Protein AF-A0A8T3Z5R5-F1 (afdb_monomer_lite)

pLDDT: mean 89.07, std 8.27, range [53.5, 96.38]

Foldseek 3Di:
DDDPVRVVVVVVVVVVVVVVVVVVVVVVVVVVVCCVVCVVVVVQVVCAVVQLVAFDDKDKAKFAWQDWDFDDDPATWIKTWTFGDDPDDDRPDIDIATAFPPDPCSVVVVVVNVVRNVVRFIKMWIWTFTRHHDRNGDPHRIHTDDIDTDD

Structure (mmCIF, N/CA/C/O backbone):
data_AF-A0A8T3Z5R5-F1
#
_entry.id   AF-A0A8T3Z5R5-F1
#
loop_
_atom_site.group_PDB
_atom_site.id
_atom_site.type_symbol
_atom_site.label_atom_id
_atom_site.label_alt_id
_atom_site.label_comp_id
_atom_site.label_asym_id
_atom_site.label_entity_id
_atom_site.label_seq_id
_atom_site.pdbx_PDB_ins_code
_atom_site.Cartn_x
_atom_site.Cartn_y
_atom_site.Cartn_z
_atom_site.occupancy
_atom_site.B_iso_or_equiv
_atom_site.auth_seq_id
_atom_site.auth_comp_id
_atom_site.auth_asym_id
_atom_site.auth_atom_id
_atom_site.pdbx_PDB_model_num
ATOM 1 N N . MET A 1 1 ? 46.653 -5.738 -60.844 1.00 79.88 1 MET A N 1
ATOM 2 C CA . MET A 1 1 ? 46.596 -4.606 -59.890 1.00 79.88 1 MET A CA 1
ATOM 3 C C . MET A 1 1 ? 45.265 -3.910 -60.090 1.00 79.88 1 MET A C 1
ATOM 5 O O . MET A 1 1 ? 44.809 -3.872 -61.222 1.00 79.88 1 MET A O 1
ATOM 9 N N . LEU A 1 2 ? 44.629 -3.423 -59.027 1.00 75.94 2 LEU A N 1
ATOM 10 C CA . LEU A 1 2 ? 43.357 -2.706 -59.150 1.00 75.94 2 LEU A CA 1
ATOM 11 C C . LEU A 1 2 ? 43.544 -1.390 -59.892 1.00 75.94 2 LEU A C 1
ATOM 13 O O . LEU A 1 2 ? 44.510 -0.677 -59.608 1.00 75.94 2 LEU A O 1
ATOM 17 N N . THR A 1 3 ? 42.614 -1.078 -60.788 1.00 90.06 3 THR A N 1
ATOM 18 C CA . THR A 1 3 ? 42.572 0.224 -61.459 1.00 90.06 3 THR A CA 1
ATOM 19 C C . THR A 1 3 ? 42.259 1.323 -60.438 1.00 90.06 3 THR A C 1
ATOM 21 O O . THR A 1 3 ? 41.619 1.078 -59.409 1.00 90.06 3 THR A O 1
ATOM 24 N N . GLU A 1 4 ? 42.740 2.546 -60.672 1.00 90.81 4 GLU A N 1
ATOM 25 C CA . GLU A 1 4 ? 42.518 3.656 -59.732 1.00 90.81 4 GLU A CA 1
ATOM 26 C C . GLU A 1 4 ? 41.024 3.978 -59.549 1.00 90.81 4 GLU A C 1
ATOM 28 O O . GLU A 1 4 ? 40.596 4.307 -58.439 1.00 90.81 4 GLU A O 1
ATOM 33 N N . GLU A 1 5 ? 40.210 3.750 -60.584 1.00 89.81 5 GLU A N 1
ATOM 34 C CA . GLU A 1 5 ? 38.750 3.881 -60.533 1.00 89.81 5 GLU A CA 1
ATOM 35 C C . GLU A 1 5 ? 38.096 2.851 -59.597 1.00 89.81 5 GLU A C 1
ATOM 37 O O . GLU A 1 5 ? 37.255 3.206 -58.770 1.00 89.81 5 GLU A O 1
ATOM 42 N N . GLU A 1 6 ? 38.509 1.579 -59.652 1.00 89.25 6 GLU A N 1
ATOM 43 C CA . GLU A 1 6 ? 38.002 0.528 -58.756 1.00 89.25 6 GLU A CA 1
ATOM 44 C C . GLU A 1 6 ? 38.395 0.777 -57.296 1.00 89.25 6 GLU A C 1
ATOM 46 O O . GLU A 1 6 ? 37.619 0.489 -56.378 1.00 89.25 6 GLU A O 1
ATOM 51 N N . LYS A 1 7 ? 39.596 1.326 -57.060 1.00 89.50 7 LYS A N 1
ATOM 52 C CA . LYS A 1 7 ? 40.021 1.740 -55.715 1.00 89.50 7 LYS A CA 1
ATOM 53 C C . LYS A 1 7 ? 39.171 2.904 -55.209 1.00 89.50 7 LYS A C 1
ATOM 55 O O . LYS A 1 7 ? 38.844 2.936 -54.024 1.00 89.50 7 LYS A O 1
ATOM 60 N N . GLN A 1 8 ? 38.810 3.853 -56.073 1.00 90.62 8 GLN A N 1
ATOM 61 C CA . GLN A 1 8 ? 37.985 5.001 -55.703 1.00 90.62 8 GLN A CA 1
ATOM 62 C C . GLN A 1 8 ? 36.541 4.598 -55.393 1.00 90.62 8 GLN A C 1
ATOM 64 O O . GLN A 1 8 ? 36.063 4.930 -54.309 1.00 90.62 8 GLN A O 1
ATOM 69 N N . LYS A 1 9 ? 35.915 3.775 -56.244 1.00 90.62 9 LYS A N 1
ATOM 70 C CA . LYS A 1 9 ? 34.571 3.222 -56.002 1.00 90.62 9 LYS A CA 1
ATOM 71 C C . LYS A 1 9 ? 34.493 2.451 -54.690 1.00 90.62 9 LYS A C 1
ATOM 73 O O . LYS A 1 9 ? 33.631 2.731 -53.864 1.00 90.62 9 LYS A O 1
ATOM 78 N N . ARG A 1 10 ? 35.458 1.558 -54.424 1.00 88.25 10 ARG A N 1
ATOM 79 C CA . ARG A 1 10 ? 35.503 0.851 -53.136 1.00 88.25 10 ARG A CA 1
ATOM 80 C C . ARG A 1 10 ? 35.634 1.807 -51.956 1.00 88.25 10 ARG A C 1
ATOM 82 O O . ARG A 1 10 ? 34.938 1.632 -50.964 1.00 88.25 10 ARG A O 1
ATOM 89 N N . ARG A 1 11 ? 36.502 2.823 -52.033 1.00 89.56 11 ARG A N 1
ATOM 90 C CA . ARG A 1 11 ? 36.652 3.821 -50.954 1.00 89.56 11 ARG A CA 1
ATOM 91 C C . ARG A 1 11 ? 35.349 4.580 -50.684 1.00 89.56 11 ARG A C 1
ATOM 93 O O . ARG A 1 11 ? 35.057 4.852 -49.522 1.00 89.56 11 ARG A O 1
ATOM 100 N N . GLU A 1 12 ? 34.585 4.913 -51.719 1.00 91.69 12 GLU A N 1
ATOM 101 C CA . GLU A 1 12 ? 33.282 5.576 -51.594 1.00 91.69 12 GLU A CA 1
ATOM 102 C C . GLU A 1 12 ? 32.233 4.646 -50.970 1.00 91.69 12 GLU A C 1
ATOM 104 O O . GLU A 1 12 ? 31.608 5.024 -49.979 1.00 91.69 12 GLU A O 1
ATOM 109 N N . GLU A 1 13 ? 32.144 3.395 -51.426 1.00 91.00 13 GLU A N 1
ATOM 110 C CA . GLU A 1 13 ? 31.273 2.369 -50.833 1.00 91.00 13 GLU A CA 1
ATOM 111 C C . GLU A 1 13 ? 31.598 2.111 -49.351 1.00 91.00 13 GLU A C 1
ATOM 113 O O . GLU A 1 13 ? 30.695 2.035 -48.513 1.00 91.00 13 GLU A O 1
ATOM 118 N N . TYR A 1 14 ? 32.886 2.020 -48.989 1.00 88.38 14 TYR A N 1
ATOM 119 C CA . TYR A 1 14 ? 33.317 1.875 -47.593 1.00 88.38 14 TYR A CA 1
ATOM 120 C C . TYR A 1 14 ? 32.909 3.085 -46.744 1.00 88.38 14 TYR A C 1
ATOM 122 O O . TYR A 1 14 ? 32.425 2.908 -45.623 1.00 88.38 14 TYR A O 1
ATOM 130 N N . LYS A 1 15 ? 33.060 4.310 -47.266 1.00 90.44 15 LYS A N 1
ATOM 131 C CA . LYS A 1 15 ? 32.649 5.538 -46.568 1.00 90.44 15 LYS A CA 1
ATOM 132 C C . LYS A 1 15 ? 31.135 5.599 -46.373 1.00 90.44 15 LYS A C 1
ATOM 134 O O . LYS A 1 15 ? 30.686 5.918 -45.273 1.00 90.44 15 LYS A O 1
ATOM 139 N N . GLU A 1 16 ? 30.345 5.257 -47.389 1.00 91.69 16 GLU A N 1
ATOM 140 C CA . GLU A 1 16 ? 28.883 5.220 -47.274 1.00 91.69 16 GLU A CA 1
ATOM 141 C C . GLU A 1 16 ? 28.406 4.144 -46.296 1.00 91.69 16 GLU A C 1
ATOM 143 O O . GLU A 1 16 ? 27.550 4.409 -45.445 1.00 91.69 16 GLU A O 1
ATOM 148 N N . LYS A 1 17 ? 28.991 2.941 -46.360 1.00 89.56 17 LYS A N 1
ATOM 149 C CA . LYS A 1 17 ? 28.671 1.836 -45.448 1.00 89.56 17 LYS A CA 1
ATOM 150 C C . LYS A 1 17 ? 29.020 2.177 -43.998 1.00 89.56 17 LYS A C 1
ATOM 152 O O . LYS A 1 17 ? 28.199 1.920 -43.112 1.00 89.56 17 LYS A O 1
ATOM 157 N N . ASN A 1 18 ? 30.175 2.798 -43.748 1.00 90.06 18 ASN A N 1
ATOM 158 C CA . ASN A 1 18 ? 30.563 3.253 -42.409 1.00 90.06 18 ASN A CA 1
ATOM 159 C C . ASN A 1 18 ? 29.652 4.377 -41.913 1.00 90.06 18 ASN A C 1
ATOM 161 O O . ASN A 1 18 ? 29.093 4.248 -40.830 1.00 90.06 18 ASN A O 1
ATOM 165 N N . LYS A 1 19 ? 29.370 5.397 -42.733 1.00 90.81 19 LYS A N 1
ATOM 166 C CA . LYS A 1 19 ? 28.442 6.483 -42.374 1.00 90.81 19 LYS A CA 1
ATOM 167 C C . LYS A 1 19 ? 27.041 5.957 -42.047 1.00 90.81 19 LYS A C 1
ATOM 169 O O . LYS A 1 19 ? 26.390 6.435 -41.120 1.00 90.81 19 LYS A O 1
ATOM 174 N N . LYS A 1 20 ? 26.554 4.948 -42.780 1.00 89.12 20 LYS A N 1
ATOM 175 C CA . LYS A 1 20 ? 25.267 4.289 -42.496 1.00 89.12 20 LYS A CA 1
ATOM 176 C C . LYS A 1 20 ? 25.308 3.498 -41.185 1.00 89.12 20 LYS A C 1
ATOM 178 O O . LYS A 1 20 ? 24.315 3.487 -40.460 1.00 89.12 20 LYS A O 1
ATOM 183 N N . THR A 1 21 ? 26.434 2.857 -40.880 1.00 90.06 21 THR A N 1
ATOM 184 C CA . THR A 1 21 ? 26.640 2.073 -39.651 1.00 90.06 21 THR A CA 1
ATOM 185 C C . THR A 1 21 ? 26.758 2.979 -38.423 1.00 90.06 21 THR A C 1
ATOM 187 O O . THR A 1 21 ? 26.056 2.751 -37.445 1.00 90.06 21 THR A O 1
ATOM 190 N N . GLU A 1 22 ? 27.532 4.063 -38.497 1.00 90.00 22 GLU A N 1
ATOM 191 C CA . GLU A 1 22 ? 27.647 5.076 -37.439 1.00 90.00 22 GLU A CA 1
ATOM 192 C C . GLU A 1 22 ? 26.300 5.726 -37.132 1.00 90.00 22 GLU A C 1
ATOM 194 O O . GLU A 1 22 ? 25.902 5.793 -35.973 1.00 90.00 22 GLU A O 1
ATOM 199 N N . ARG A 1 23 ? 25.534 6.122 -38.161 1.00 90.94 23 ARG A N 1
ATOM 200 C CA . ARG A 1 23 ? 24.182 6.667 -37.957 1.00 90.94 23 ARG A CA 1
ATOM 201 C C . ARG A 1 23 ? 23.286 5.668 -37.228 1.00 90.94 23 ARG A C 1
ATOM 203 O O . ARG A 1 23 ? 22.617 6.056 -36.278 1.00 90.94 23 ARG A O 1
ATOM 210 N N . LYS A 1 24 ? 23.297 4.387 -37.623 1.00 92.56 24 LYS A N 1
ATOM 211 C CA . LYS A 1 24 ? 22.540 3.335 -36.921 1.00 92.56 24 LYS A CA 1
ATOM 212 C C . LYS A 1 24 ? 22.968 3.202 -35.459 1.00 92.56 24 LYS A C 1
ATOM 214 O O . LYS A 1 24 ? 22.098 3.144 -34.600 1.00 92.56 24 LYS A O 1
ATOM 219 N N . LEU A 1 25 ? 24.271 3.189 -35.174 1.00 92.62 25 LEU A N 1
ATOM 220 C CA . LEU A 1 25 ? 24.789 3.100 -33.805 1.00 92.62 25 LEU A CA 1
ATOM 221 C C . LEU A 1 25 ? 24.386 4.311 -32.959 1.00 92.62 25 LEU A C 1
ATOM 223 O O . LEU A 1 25 ? 23.958 4.129 -31.825 1.00 92.62 25 LEU A O 1
ATOM 227 N N . VAL A 1 26 ? 24.438 5.523 -33.517 1.00 92.56 26 VAL A N 1
ATOM 228 C CA . VAL A 1 26 ? 23.991 6.748 -32.835 1.00 92.56 26 VAL A CA 1
ATOM 229 C C . VAL A 1 26 ? 22.492 6.701 -32.533 1.00 92.56 26 VAL A C 1
ATOM 231 O O . VAL A 1 26 ? 22.091 7.055 -31.429 1.00 92.56 26 VAL A O 1
ATOM 234 N N . PHE A 1 27 ? 21.658 6.216 -33.460 1.00 95.38 27 PHE A N 1
ATOM 235 C CA . PHE A 1 27 ? 20.223 6.044 -33.199 1.00 95.38 27 PHE A CA 1
ATOM 236 C C . PHE A 1 27 ? 19.945 4.985 -32.127 1.00 95.38 27 PHE A C 1
ATOM 238 O O . PHE A 1 27 ? 19.109 5.215 -31.256 1.00 95.38 27 PHE A O 1
ATOM 245 N N . ILE A 1 28 ? 20.654 3.852 -32.159 1.00 94.06 28 ILE A N 1
ATOM 246 C CA . ILE A 1 28 ? 20.520 2.790 -31.152 1.00 94.06 28 ILE A CA 1
ATOM 247 C C . ILE A 1 28 ? 20.939 3.316 -29.775 1.00 94.06 28 ILE A C 1
ATOM 249 O O . ILE A 1 28 ? 20.193 3.181 -28.810 1.00 94.06 28 ILE A O 1
ATOM 253 N N . LEU A 1 29 ? 22.098 3.970 -29.683 1.00 94.44 29 LEU A N 1
ATOM 254 C CA . LEU A 1 29 ? 22.599 4.540 -28.435 1.00 94.44 29 LEU A CA 1
ATOM 255 C C . LEU A 1 29 ? 21.672 5.646 -27.911 1.00 94.44 29 LEU A C 1
ATOM 257 O O . LEU A 1 29 ? 21.356 5.668 -26.725 1.00 94.44 29 LEU A O 1
ATOM 261 N N . GLY A 1 30 ? 21.175 6.513 -28.796 1.00 94.06 30 GLY A N 1
ATOM 262 C CA . GLY A 1 30 ? 20.190 7.540 -28.458 1.00 94.06 30 GLY A CA 1
ATOM 263 C C . GLY A 1 30 ? 18.889 6.951 -27.909 1.00 94.06 30 GLY A C 1
ATOM 264 O O . GLY A 1 30 ? 18.386 7.434 -26.899 1.00 94.06 30 GLY A O 1
ATOM 265 N N . PHE A 1 31 ? 18.381 5.869 -28.506 1.00 94.62 31 PHE A N 1
ATOM 266 C CA . PHE A 1 31 ? 17.211 5.152 -27.994 1.00 94.62 31 PHE A CA 1
ATOM 267 C C . PHE A 1 31 ? 17.441 4.624 -26.572 1.00 94.62 31 PHE A C 1
ATOM 269 O O . PHE A 1 31 ? 16.596 4.834 -25.705 1.00 94.62 31 PHE A O 1
ATOM 276 N N . PHE A 1 32 ? 18.595 4.004 -26.302 1.00 94.69 32 PHE A N 1
ATOM 277 C CA . PHE A 1 32 ? 18.918 3.513 -24.960 1.00 94.69 32 PHE A CA 1
ATOM 278 C C . PHE A 1 32 ? 19.076 4.641 -23.936 1.00 94.69 32 PHE A C 1
ATOM 280 O O . PHE A 1 32 ? 18.611 4.497 -22.809 1.00 94.69 32 PHE A O 1
ATOM 287 N N . ILE A 1 33 ? 19.667 5.776 -24.319 1.00 94.19 33 ILE A N 1
ATOM 288 C CA . ILE A 1 33 ? 19.779 6.954 -23.445 1.00 94.19 33 ILE A CA 1
ATOM 289 C C . ILE A 1 33 ? 18.387 7.502 -23.104 1.00 94.19 33 ILE A C 1
ATOM 291 O O . ILE A 1 33 ? 18.094 7.757 -21.937 1.00 94.19 33 ILE A O 1
ATOM 295 N N . VAL A 1 34 ? 17.502 7.631 -24.096 1.00 92.62 34 VAL A N 1
ATOM 296 C CA . VAL A 1 34 ? 16.119 8.077 -23.870 1.00 92.62 34 VAL A CA 1
ATOM 297 C C . VAL A 1 34 ? 15.357 7.076 -23.003 1.00 92.62 34 VAL A C 1
ATOM 299 O O . VAL A 1 34 ? 14.672 7.490 -22.074 1.00 92.62 34 VAL A O 1
ATOM 302 N N . ALA A 1 35 ? 15.501 5.772 -23.243 1.00 90.00 35 ALA A N 1
ATOM 303 C CA . ALA A 1 35 ? 14.864 4.738 -22.433 1.00 90.00 35 ALA A CA 1
ATOM 304 C C . ALA A 1 35 ? 15.378 4.723 -20.983 1.00 90.00 35 ALA A C 1
ATOM 306 O O . ALA A 1 35 ? 14.587 4.520 -20.068 1.00 90.00 35 ALA A O 1
ATOM 307 N N . LEU A 1 36 ? 16.667 4.988 -20.752 1.00 91.62 36 LEU A N 1
ATOM 308 C CA . LEU A 1 36 ? 17.247 5.078 -19.409 1.00 91.62 36 LEU A CA 1
ATOM 309 C C . LEU A 1 36 ? 16.709 6.289 -18.637 1.00 91.62 36 LEU A C 1
ATOM 311 O O . LEU A 1 36 ? 16.435 6.189 -17.445 1.00 91.62 36 LEU A O 1
ATOM 315 N N . ILE A 1 37 ? 16.542 7.424 -19.319 1.00 90.31 37 ILE A N 1
ATOM 316 C CA . ILE A 1 37 ? 16.047 8.658 -18.702 1.00 90.31 37 ILE A CA 1
ATOM 317 C C . ILE A 1 37 ? 14.531 8.590 -18.504 1.00 90.31 37 ILE A C 1
ATOM 319 O O . ILE A 1 37 ? 14.048 8.918 -17.429 1.00 90.31 37 ILE A O 1
ATOM 323 N N . ALA A 1 38 ? 13.771 8.163 -19.512 1.00 88.12 38 ALA A N 1
ATOM 324 C CA . ALA A 1 38 ? 12.309 8.155 -19.477 1.00 88.12 38 ALA A CA 1
ATOM 325 C C . ALA A 1 38 ? 11.730 6.918 -18.769 1.00 88.12 38 ALA A C 1
ATOM 327 O O . ALA A 1 38 ? 10.662 6.993 -18.162 1.00 88.12 38 ALA A O 1
ATOM 328 N N . GLY A 1 39 ? 12.432 5.785 -18.815 1.00 85.94 39 GLY A N 1
ATOM 329 C CA . GLY A 1 39 ? 11.993 4.501 -18.266 1.00 85.94 39 GLY A CA 1
ATOM 330 C C . GLY A 1 39 ? 11.556 4.560 -16.801 1.00 85.94 39 GLY A C 1
ATOM 331 O O . GLY A 1 39 ? 10.436 4.137 -16.520 1.00 85.94 39 GLY A O 1
ATOM 332 N N . PRO A 1 40 ? 12.348 5.136 -15.875 1.00 83.25 40 PRO A N 1
ATOM 333 C CA . PRO A 1 40 ? 11.972 5.261 -14.465 1.00 83.25 40 PRO A CA 1
ATOM 334 C C . PRO A 1 40 ? 10.687 6.062 -14.221 1.00 83.25 40 PRO A C 1
ATOM 336 O O . PRO A 1 40 ? 10.021 5.843 -13.215 1.00 83.25 40 PRO A O 1
ATOM 339 N N . TYR A 1 41 ? 10.317 6.965 -15.133 1.00 82.38 41 TYR A N 1
ATOM 340 C CA . TYR A 1 41 ? 9.087 7.756 -15.031 1.00 82.38 41 TYR A CA 1
ATOM 341 C C . TYR A 1 41 ? 7.889 7.059 -15.688 1.00 82.38 41 TYR A C 1
ATOM 343 O O . TYR A 1 41 ? 6.761 7.192 -15.218 1.00 82.38 41 TYR A O 1
ATOM 351 N N . ILE A 1 42 ? 8.124 6.289 -16.754 1.00 80.12 42 ILE A N 1
ATOM 352 C CA . ILE A 1 42 ? 7.077 5.576 -17.498 1.00 80.12 42 ILE A CA 1
ATOM 353 C C . ILE A 1 42 ? 6.685 4.271 -16.789 1.00 80.12 42 ILE A C 1
ATOM 355 O O . ILE A 1 42 ? 5.501 3.942 -16.710 1.00 80.12 42 ILE A O 1
ATOM 359 N N . LEU A 1 43 ? 7.658 3.537 -16.242 1.00 75.38 43 LEU A N 1
ATOM 360 C CA . LEU A 1 43 ? 7.447 2.232 -15.607 1.00 75.38 43 LEU A CA 1
ATOM 361 C C . LEU A 1 43 ? 6.410 2.267 -14.470 1.00 75.38 43 LEU A C 1
ATOM 363 O O . LEU A 1 43 ? 5.500 1.442 -14.510 1.00 75.38 43 LEU A O 1
ATOM 367 N N . PRO A 1 44 ? 6.444 3.210 -13.507 1.00 70.62 44 PRO A N 1
ATOM 368 C CA . PRO A 1 44 ? 5.425 3.301 -12.458 1.00 70.62 44 PRO A CA 1
ATOM 369 C C . PRO A 1 44 ? 4.035 3.634 -13.009 1.00 70.62 44 PRO A C 1
ATOM 371 O O . PRO A 1 44 ? 3.029 3.187 -12.462 1.00 70.62 44 PRO A O 1
ATOM 374 N N . PHE A 1 45 ? 3.973 4.391 -14.108 1.00 72.75 45 PHE A N 1
ATOM 375 C CA . PHE A 1 45 ? 2.721 4.796 -14.745 1.00 72.75 45 PHE A CA 1
ATOM 376 C C . PHE A 1 45 ? 2.040 3.646 -15.497 1.00 72.75 45 PHE A C 1
ATOM 378 O O . PHE A 1 45 ? 0.818 3.627 -15.605 1.00 72.75 45 PHE A O 1
ATOM 385 N N . ILE A 1 46 ? 2.818 2.672 -15.982 1.00 77.25 46 ILE A N 1
ATOM 386 C CA . ILE A 1 46 ? 2.305 1.437 -16.591 1.00 77.25 46 ILE A CA 1
ATOM 387 C C . ILE A 1 46 ? 2.046 0.374 -15.516 1.00 77.25 46 ILE A C 1
ATOM 389 O O . ILE A 1 46 ? 0.993 -0.261 -15.507 1.00 77.25 46 ILE A O 1
ATOM 393 N N . TRP A 1 47 ? 2.990 0.182 -14.593 1.00 75.25 47 TRP A N 1
ATOM 394 C CA . TRP A 1 47 ? 2.927 -0.886 -13.597 1.00 75.25 47 TRP A CA 1
ATOM 395 C C . TRP A 1 47 ? 1.906 -0.614 -12.492 1.00 75.25 47 TRP A C 1
ATOM 397 O O . TRP A 1 47 ? 1.237 -1.544 -12.064 1.00 75.25 47 TRP A O 1
ATOM 407 N N . GLY A 1 48 ? 1.726 0.635 -12.050 1.00 76.62 48 GLY A N 1
ATOM 408 C CA . GLY A 1 48 ? 0.748 0.981 -11.012 1.00 76.62 48 GLY A CA 1
ATOM 409 C C . GLY A 1 48 ? -0.681 0.538 -11.366 1.00 76.62 48 GLY A C 1
ATOM 410 O O . GLY A 1 48 ? -1.272 -0.242 -10.615 1.00 76.62 48 GLY A O 1
ATOM 411 N N . PRO A 1 49 ? -1.238 0.958 -12.521 1.00 81.31 49 PRO A N 1
ATOM 412 C CA . PRO A 1 49 ? -2.585 0.569 -12.948 1.00 81.31 49 PRO A CA 1
ATOM 413 C C . PRO A 1 49 ? -2.758 -0.929 -13.221 1.00 81.31 49 PRO A C 1
ATOM 415 O O . PRO A 1 49 ? -3.845 -1.468 -13.020 1.00 81.31 49 PRO A O 1
ATOM 418 N N . VAL A 1 50 ? -1.712 -1.620 -13.678 1.00 82.88 50 VAL A N 1
ATOM 419 C CA . VAL A 1 50 ? -1.769 -3.074 -13.892 1.00 82.88 50 VAL A CA 1
ATOM 420 C C . VAL A 1 50 ? -1.691 -3.805 -12.550 1.00 82.88 50 VAL A C 1
ATOM 422 O O . VAL A 1 50 ? -2.544 -4.632 -12.237 1.00 82.88 50 VAL A O 1
ATOM 425 N N . GLY A 1 51 ? -0.721 -3.442 -11.714 1.00 81.94 51 GLY A N 1
ATOM 426 C CA . GLY A 1 51 ? -0.452 -4.062 -10.421 1.00 81.94 51 GLY A CA 1
ATOM 427 C C . GLY A 1 51 ? -1.578 -3.888 -9.407 1.00 81.94 51 GLY A C 1
ATOM 428 O O . GLY A 1 51 ? -1.830 -4.805 -8.632 1.00 81.94 51 GLY A O 1
ATOM 429 N N . VAL A 1 52 ? -2.328 -2.779 -9.445 1.00 83.31 52 VAL A N 1
ATOM 430 C CA . VAL A 1 52 ? -3.489 -2.575 -8.554 1.00 83.31 52 VAL A CA 1
ATOM 431 C C . VAL A 1 52 ? -4.654 -3.530 -8.849 1.00 83.31 52 VAL A C 1
ATOM 433 O O . VAL A 1 52 ? -5.595 -3.635 -8.066 1.00 83.31 52 VAL A O 1
ATOM 436 N N . ASN A 1 53 ? -4.627 -4.248 -9.970 1.00 83.06 53 ASN A N 1
ATOM 437 C CA . ASN A 1 53 ? -5.626 -5.268 -10.292 1.00 83.06 53 ASN A CA 1
ATOM 438 C C . ASN A 1 53 ? -5.120 -6.695 -10.040 1.00 83.06 53 ASN A C 1
ATOM 440 O O . ASN A 1 53 ? -5.903 -7.636 -10.130 1.00 83.06 53 ASN A O 1
ATOM 444 N N . ILE A 1 54 ? -3.843 -6.857 -9.686 1.00 88.25 54 ILE A N 1
ATOM 445 C CA . ILE A 1 54 ? -3.220 -8.153 -9.422 1.00 88.25 54 ILE A CA 1
ATOM 446 C C . ILE A 1 54 ? -3.107 -8.333 -7.908 1.00 88.25 54 ILE A C 1
ATOM 448 O O . ILE A 1 54 ? -2.383 -7.592 -7.236 1.00 88.25 54 ILE A O 1
ATOM 452 N N . LEU A 1 55 ? -3.825 -9.323 -7.375 1.00 89.56 55 LEU A N 1
ATOM 453 C CA . LEU A 1 55 ? -3.663 -9.763 -5.992 1.00 89.56 55 LEU A CA 1
ATOM 454 C C . LEU A 1 55 ? -2.271 -10.385 -5.838 1.00 89.56 55 LEU A C 1
ATOM 456 O O . LEU A 1 55 ? -1.923 -11.309 -6.572 1.00 89.56 55 LEU A O 1
ATOM 460 N N . TYR A 1 56 ? -1.477 -9.850 -4.916 1.00 91.25 56 TYR A N 1
ATOM 461 C CA . TYR A 1 56 ? -0.138 -10.349 -4.612 1.00 91.25 56 TYR A CA 1
ATOM 462 C C . TYR A 1 56 ? -0.153 -11.260 -3.384 1.00 91.25 56 TYR A C 1
ATOM 464 O O . TYR A 1 56 ? 0.464 -12.321 -3.397 1.00 91.25 56 TYR A O 1
ATOM 472 N N . SER A 1 57 ? -0.865 -10.849 -2.336 1.00 94.06 57 SER A N 1
ATOM 473 C CA . SER A 1 57 ? -0.964 -11.587 -1.079 1.00 94.06 57 SER A CA 1
ATOM 474 C C . SER A 1 57 ? -2.253 -11.214 -0.350 1.00 94.06 57 SER A C 1
ATOM 476 O O . SER A 1 57 ? -2.819 -10.146 -0.577 1.00 94.06 57 SER A O 1
ATOM 478 N N . ASP A 1 58 ? -2.719 -12.073 0.538 1.00 94.62 58 ASP A N 1
ATOM 479 C CA . ASP A 1 58 ? -3.828 -11.824 1.448 1.00 94.62 58 ASP A CA 1
ATOM 480 C C . ASP A 1 58 ? -3.461 -12.323 2.847 1.00 94.62 58 ASP A C 1
ATOM 482 O O . ASP A 1 58 ? -2.621 -13.210 3.018 1.00 94.62 58 ASP A O 1
ATOM 486 N N . GLY A 1 59 ? -4.024 -11.697 3.877 1.00 95.19 59 GLY A N 1
ATOM 487 C CA . GLY A 1 59 ? -3.687 -12.063 5.244 1.00 95.19 59 GLY A CA 1
ATOM 488 C C . GLY A 1 59 ? -4.447 -11.289 6.305 1.00 95.19 59 GLY A C 1
ATOM 489 O O . GLY A 1 59 ? -5.327 -10.475 6.021 1.00 95.19 59 GLY A O 1
ATOM 490 N N . GLU A 1 60 ? -4.074 -11.546 7.556 1.00 94.94 60 GLU A N 1
ATOM 491 C CA . GLU A 1 60 ? -4.704 -10.950 8.729 1.00 94.94 60 GLU A CA 1
ATOM 492 C C . GLU A 1 60 ? -3.664 -10.279 9.623 1.00 94.94 60 GLU A C 1
ATOM 494 O O . GLU A 1 60 ? -2.550 -10.776 9.802 1.00 94.94 60 GLU A O 1
ATOM 499 N N . ARG A 1 61 ? -4.032 -9.141 10.211 1.00 93.50 61 ARG A N 1
ATOM 500 C CA . ARG A 1 61 ? -3.222 -8.434 11.209 1.00 93.50 61 ARG A CA 1
ATOM 501 C C . ARG A 1 61 ? -4.089 -8.033 12.390 1.00 93.50 61 ARG A C 1
ATOM 503 O O . ARG A 1 61 ? -5.233 -7.628 12.213 1.00 93.50 61 ARG A O 1
ATOM 510 N N . VAL A 1 62 ? -3.529 -8.126 13.591 1.00 93.06 62 VAL A N 1
ATOM 511 C CA . VAL A 1 62 ? -4.194 -7.735 14.840 1.00 93.06 62 VAL A CA 1
ATOM 512 C C . VAL A 1 62 ? -3.470 -6.539 15.438 1.00 93.06 62 VAL A C 1
ATOM 514 O O . VAL A 1 62 ? -2.242 -6.537 15.528 1.00 93.06 62 VAL A O 1
ATOM 517 N N . GLY A 1 63 ? -4.224 -5.525 15.850 1.00 92.12 63 GLY A N 1
ATOM 518 C CA . GLY A 1 63 ? -3.664 -4.332 16.475 1.00 92.12 63 GLY A CA 1
ATOM 519 C C . GLY A 1 63 ? -4.702 -3.243 16.718 1.00 92.12 63 GLY A C 1
ATOM 520 O O . GLY A 1 63 ? -5.904 -3.493 16.663 1.00 92.12 63 GLY A O 1
ATOM 521 N N . MET A 1 64 ? -4.228 -2.032 17.007 1.00 92.56 64 MET A N 1
ATOM 522 C CA . MET A 1 64 ? -5.078 -0.871 17.299 1.00 92.56 64 MET A CA 1
ATOM 523 C C . MET A 1 64 ? -4.911 0.197 16.225 1.00 92.56 64 MET A C 1
ATOM 525 O O . MET A 1 64 ? -3.784 0.548 15.868 1.00 92.56 64 MET A O 1
ATOM 529 N N . VAL A 1 65 ? -6.020 0.732 15.722 1.00 94.69 65 VAL A N 1
ATOM 530 C CA . VAL A 1 65 ? -5.997 1.861 14.784 1.00 94.69 65 VAL A CA 1
ATOM 531 C C . VAL A 1 65 ? -5.604 3.110 15.559 1.00 94.69 65 VAL A C 1
ATOM 533 O O . VAL A 1 65 ? -6.227 3.435 16.561 1.00 94.69 65 VAL A O 1
ATOM 536 N N . ILE A 1 66 ? -4.568 3.806 15.099 1.00 94.75 66 ILE A N 1
ATOM 537 C CA . ILE A 1 66 ? -4.088 5.046 15.731 1.00 94.75 66 ILE A CA 1
ATOM 538 C C . ILE A 1 66 ? -4.398 6.282 14.893 1.00 94.75 66 ILE A C 1
ATOM 540 O O . ILE A 1 66 ? -4.272 7.412 15.361 1.00 94.75 66 ILE A O 1
ATOM 544 N N . LYS A 1 67 ? -4.773 6.080 13.627 1.00 95.56 67 LYS A N 1
ATOM 545 C CA . LYS A 1 67 ? -5.066 7.163 12.701 1.00 95.56 67 LYS A CA 1
ATOM 546 C C . LYS A 1 67 ? -5.934 6.667 11.567 1.00 95.56 67 LYS A C 1
ATOM 548 O O . LYS A 1 67 ? -5.652 5.633 10.967 1.00 95.56 67 LYS A O 1
ATOM 553 N N . LEU A 1 68 ? -6.91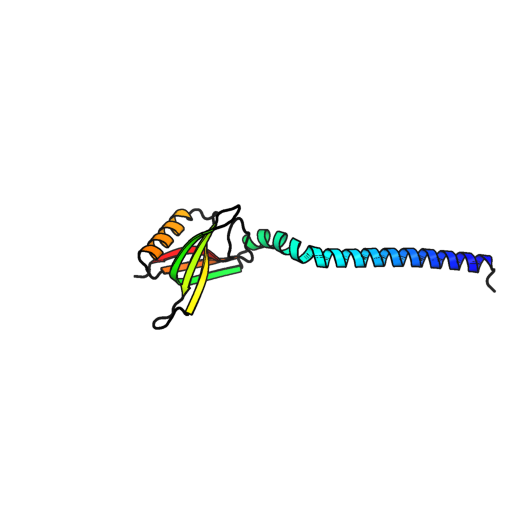0 7.486 11.214 1.00 96.38 68 LEU A N 1
ATOM 554 C CA . LEU A 1 68 ? -7.679 7.379 9.988 1.00 96.38 68 LEU A CA 1
ATOM 555 C C . LEU A 1 68 ? -7.798 8.785 9.407 1.00 96.38 68 LEU A C 1
ATOM 557 O O . LEU A 1 68 ? -8.127 9.733 10.116 1.00 96.38 68 LEU A O 1
ATOM 561 N N . SER A 1 69 ? -7.437 8.966 8.141 1.00 95.38 69 SER A N 1
ATOM 562 C CA . SER A 1 69 ? -7.397 10.295 7.539 1.00 95.38 69 SER A CA 1
ATOM 563 C C . SER A 1 69 ? -7.617 10.226 6.040 1.00 95.38 69 SER A C 1
ATOM 565 O O . SER A 1 69 ? -7.016 9.415 5.336 1.00 95.38 69 SER A O 1
ATOM 567 N N . GLN A 1 70 ? -8.447 11.139 5.546 1.00 94.00 70 GLN A N 1
ATOM 568 C CA . GLN A 1 70 ? -8.655 11.317 4.123 1.00 94.00 70 GLN A CA 1
ATOM 569 C C . GLN A 1 70 ? -7.546 12.215 3.542 1.00 94.00 70 GLN A C 1
ATOM 571 O O . GLN A 1 70 ? -7.497 13.421 3.802 1.00 94.00 70 GLN A O 1
ATOM 576 N N . LYS A 1 71 ? -6.624 11.635 2.766 1.00 89.88 71 LYS A N 1
ATOM 577 C CA . LYS A 1 71 ? -5.417 12.311 2.258 1.00 89.88 71 LYS A CA 1
ATOM 578 C C . LYS A 1 71 ? -5.389 12.344 0.733 1.00 89.88 71 LYS A C 1
ATOM 580 O O . LYS A 1 71 ? -6.060 11.571 0.071 1.00 89.88 71 LYS A O 1
ATOM 585 N N . GLY A 1 72 ? -4.598 13.263 0.186 1.00 87.19 72 GLY A N 1
ATOM 586 C CA . GLY A 1 72 ? -4.380 13.406 -1.255 1.00 87.19 72 GLY A CA 1
ATOM 587 C C . GLY A 1 72 ? -4.570 14.840 -1.741 1.00 87.19 72 GLY A C 1
ATOM 588 O O . GLY A 1 72 ? -5.239 15.642 -1.082 1.00 87.19 72 GLY A O 1
ATOM 589 N N . LEU A 1 73 ? -3.907 15.177 -2.850 1.00 83.00 73 LEU A N 1
ATOM 590 C CA . LEU A 1 73 ? -3.896 16.534 -3.405 1.00 83.00 73 LEU A CA 1
ATOM 591 C C . LEU A 1 73 ? -5.052 16.745 -4.388 1.00 83.00 73 LEU A C 1
ATOM 593 O O . LEU A 1 73 ? -5.828 17.677 -4.219 1.00 83.00 73 LEU A O 1
ATOM 597 N N . ILE A 1 74 ? -5.169 15.854 -5.377 1.00 86.62 74 ILE A N 1
ATOM 598 C CA . ILE A 1 74 ? -6.200 15.902 -6.425 1.00 86.62 74 ILE A CA 1
ATOM 599 C C . ILE A 1 74 ? -7.322 14.908 -6.104 1.00 86.62 74 ILE A C 1
ATOM 601 O O . ILE A 1 74 ? -8.486 15.286 -6.031 1.00 86.62 74 ILE A O 1
ATOM 605 N N . TRP A 1 75 ? -6.964 13.649 -5.843 1.00 86.88 75 TRP A N 1
ATOM 606 C CA . TRP A 1 75 ? -7.892 12.605 -5.408 1.00 86.88 75 TRP A CA 1
ATOM 607 C C . TRP A 1 75 ? -7.714 12.341 -3.925 1.00 86.88 75 TRP A C 1
ATOM 609 O O . TRP A 1 75 ? -6.588 12.236 -3.441 1.00 86.88 75 TRP A O 1
ATOM 619 N N . LYS A 1 76 ? -8.830 12.264 -3.208 1.00 90.81 76 LYS A N 1
ATOM 620 C CA . LYS A 1 76 ? -8.863 12.034 -1.768 1.00 90.81 76 LYS A CA 1
ATOM 621 C C . LYS A 1 76 ? -9.096 10.552 -1.493 1.00 90.81 76 LYS A C 1
ATOM 623 O O . LYS A 1 76 ? -10.172 10.054 -1.796 1.00 90.81 76 LYS A O 1
ATOM 628 N N . THR A 1 77 ? -8.128 9.888 -0.874 1.00 93.69 77 THR A N 1
ATOM 629 C CA . THR A 1 77 ? -8.191 8.471 -0.493 1.00 93.69 77 THR A CA 1
ATOM 630 C C . THR A 1 77 ? -8.223 8.328 1.027 1.00 93.69 77 THR A C 1
ATOM 632 O O . THR A 1 77 ? -7.734 9.195 1.759 1.00 93.69 77 THR A O 1
ATOM 635 N N . TRP A 1 78 ? -8.840 7.255 1.520 1.00 95.75 78 TRP A N 1
ATOM 636 C CA . TRP A 1 78 ? -8.893 6.955 2.951 1.00 95.75 78 TRP A CA 1
ATOM 637 C C . TRP A 1 78 ? -7.675 6.135 3.356 1.00 95.75 78 TRP A C 1
ATOM 639 O O . TRP A 1 78 ? -7.507 4.997 2.928 1.00 95.75 78 TRP A O 1
ATOM 649 N N . GLU A 1 79 ? -6.832 6.731 4.195 1.00 96.06 79 GLU A N 1
ATOM 650 C CA . GLU A 1 79 ? -5.566 6.156 4.631 1.00 96.06 79 GLU A CA 1
ATOM 651 C C . GLU A 1 79 ? -5.571 6.003 6.149 1.00 96.06 79 GLU A C 1
ATOM 653 O O . GLU A 1 79 ? -5.849 6.962 6.878 1.00 96.06 79 GLU A O 1
ATOM 658 N N . GLY A 1 80 ? -5.236 4.810 6.626 1.00 95.88 80 GLY A N 1
ATOM 659 C CA . GLY A 1 80 ? -5.139 4.511 8.044 1.00 95.88 80 GLY A CA 1
ATOM 660 C C . GLY A 1 80 ? -3.762 3.999 8.443 1.00 95.88 80 GLY A C 1
ATOM 661 O O . GLY A 1 80 ? -2.964 3.555 7.619 1.00 95.88 80 GLY A O 1
ATOM 662 N N . GLU A 1 81 ? -3.467 4.113 9.730 1.00 95.75 81 GLU A N 1
ATOM 663 C CA . GLU A 1 81 ? -2.259 3.578 10.351 1.00 95.75 81 GLU A CA 1
ATOM 664 C C . GLU A 1 81 ? -2.707 2.796 11.595 1.00 95.75 81 GLU A C 1
ATOM 666 O O . GLU A 1 81 ? -3.493 3.303 12.403 1.00 95.75 81 GLU A O 1
ATOM 671 N N . MET A 1 82 ? -2.232 1.559 11.748 1.00 94.00 82 MET A N 1
ATOM 672 C CA . MET A 1 82 ? -2.446 0.771 12.964 1.00 94.00 82 MET A CA 1
ATOM 673 C C . MET A 1 82 ? -1.124 0.375 13.602 1.00 94.00 82 MET A C 1
ATOM 675 O O . MET A 1 82 ? -0.121 0.150 12.925 1.00 94.00 82 MET A O 1
ATOM 679 N N . VAL A 1 83 ? -1.142 0.255 14.919 1.00 92.31 83 VAL A N 1
ATOM 680 C CA . VAL A 1 83 ? -0.033 -0.284 15.690 1.00 92.31 83 VAL A CA 1
ATOM 681 C C . VAL A 1 83 ? -0.229 -1.779 15.851 1.00 92.31 83 VAL A C 1
ATOM 683 O O . VAL A 1 83 ? -1.231 -2.223 16.414 1.00 92.31 83 VAL A O 1
ATOM 686 N N . LEU A 1 84 ? 0.759 -2.544 15.395 1.00 88.69 84 LEU A N 1
ATOM 687 C CA . LEU A 1 84 ? 0.895 -3.956 15.720 1.00 88.69 84 LEU A CA 1
ATOM 688 C C . LEU A 1 84 ? 1.738 -4.052 16.996 1.00 88.69 84 LEU A C 1
ATOM 690 O O . LEU A 1 84 ? 2.894 -3.619 17.022 1.00 88.69 84 LEU A O 1
ATOM 694 N N . SER A 1 85 ? 1.149 -4.580 18.065 1.00 74.50 85 SER A N 1
ATOM 695 C CA . SER A 1 85 ? 1.840 -4.848 19.327 1.00 74.50 85 SER A CA 1
ATOM 696 C C . SER A 1 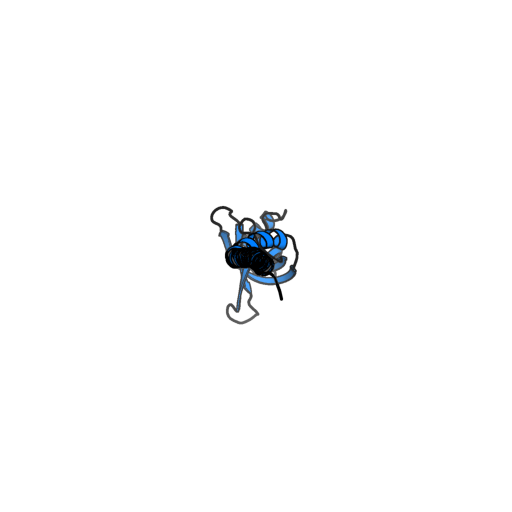85 ? 1.601 -6.303 19.705 1.00 74.50 85 SER A C 1
ATOM 698 O O . SER A 1 85 ? 0.470 -6.789 19.651 1.00 74.50 85 SER A O 1
ATOM 700 N N . GLN A 1 86 ? 2.675 -7.003 20.062 1.00 65.38 86 GLN A N 1
ATOM 701 C CA . GLN A 1 86 ? 2.552 -8.252 20.799 1.00 65.38 86 GLN A CA 1
ATOM 702 C C . GLN A 1 86 ? 2.408 -7.933 22.286 1.00 65.38 86 GLN A C 1
ATOM 704 O O . GLN A 1 86 ? 3.069 -7.032 22.803 1.00 65.38 86 GLN A O 1
ATOM 709 N N . GLN A 1 87 ? 1.527 -8.682 22.951 1.00 56.16 87 GLN A N 1
ATOM 710 C CA . GLN A 1 87 ? 1.226 -8.593 24.380 1.00 56.16 87 GLN A CA 1
ATOM 711 C C . GLN A 1 87 ? 2.480 -8.278 25.219 1.00 56.16 87 GLN A C 1
ATOM 713 O O . GLN A 1 87 ? 3.382 -9.103 25.329 1.00 56.16 87 GLN A O 1
ATOM 718 N N . GLY A 1 88 ? 2.515 -7.085 25.825 1.00 53.50 88 GLY A N 1
ATOM 719 C CA . GLY A 1 88 ? 3.445 -6.754 26.909 1.00 53.50 88 GLY A CA 1
ATOM 720 C C . GLY A 1 88 ? 4.530 -5.704 26.644 1.00 53.50 88 GLY A C 1
ATOM 721 O O . GLY A 1 88 ? 5.133 -5.273 27.621 1.00 53.50 88 GLY A O 1
ATOM 722 N N . PHE A 1 89 ? 4.782 -5.234 25.414 1.00 54.78 89 PHE A N 1
ATOM 723 C CA . PHE A 1 89 ? 5.821 -4.212 25.172 1.00 54.78 89 PHE A CA 1
ATOM 724 C C . PHE A 1 89 ? 5.466 -3.180 24.086 1.00 54.78 89 PHE A C 1
ATOM 726 O O . PHE A 1 89 ? 4.541 -3.361 23.294 1.00 54.78 89 PHE A O 1
ATOM 733 N N . ALA A 1 90 ? 6.214 -2.067 24.127 1.00 63.97 90 ALA A N 1
ATOM 734 C CA . ALA A 1 90 ? 6.108 -0.847 23.325 1.00 63.97 90 ALA A CA 1
ATOM 735 C C . ALA A 1 90 ? 5.750 -1.063 21.840 1.00 63.97 90 ALA A C 1
ATOM 737 O O . ALA A 1 90 ? 6.075 -2.094 21.251 1.00 63.97 90 ALA A O 1
ATOM 738 N N . VAL A 1 91 ? 5.112 -0.045 21.238 1.00 64.81 91 VAL A N 1
ATOM 739 C CA . VAL A 1 91 ? 4.748 0.032 19.807 1.00 64.81 91 VAL A CA 1
ATOM 740 C C . VAL A 1 91 ? 5.853 -0.580 18.944 1.00 64.81 91 VAL A C 1
ATOM 742 O O . VAL A 1 91 ? 6.931 -0.007 18.816 1.00 64.81 91 VAL A O 1
ATOM 745 N N . THR A 1 92 ? 5.596 -1.765 18.386 1.00 73.88 92 THR A N 1
ATOM 746 C CA . THR A 1 92 ? 6.631 -2.549 17.697 1.00 73.88 92 THR A CA 1
ATOM 747 C C . THR A 1 92 ? 6.701 -2.184 16.219 1.00 73.88 92 THR A C 1
ATOM 749 O O . THR A 1 92 ? 7.782 -2.117 15.641 1.00 73.88 92 THR A O 1
ATOM 752 N N . TYR A 1 93 ? 5.548 -1.920 15.600 1.00 87.69 93 TYR A N 1
ATOM 753 C CA . TYR A 1 93 ? 5.470 -1.583 14.185 1.00 87.69 93 TYR A CA 1
ATOM 754 C C . TYR A 1 93 ? 4.200 -0.787 13.871 1.00 87.69 93 TYR A C 1
ATOM 756 O O . TYR A 1 93 ? 3.101 -1.178 14.271 1.00 87.69 93 TYR A O 1
ATOM 764 N N . VAL A 1 94 ? 4.349 0.321 13.139 1.00 92.56 94 VAL A N 1
ATOM 765 C CA . VAL A 1 94 ? 3.223 1.073 12.569 1.00 92.56 94 VAL A CA 1
ATOM 766 C C . VAL A 1 94 ? 2.998 0.573 11.152 1.00 92.56 94 VAL A C 1
ATOM 768 O O . VAL A 1 94 ? 3.854 0.741 10.284 1.00 92.56 94 VAL A O 1
ATOM 771 N N . TRP A 1 95 ? 1.841 -0.034 10.921 1.00 94.88 95 TRP A N 1
ATOM 772 C CA . TRP A 1 95 ? 1.453 -0.553 9.621 1.00 94.88 95 TRP A CA 1
ATOM 773 C C . TRP A 1 95 ? 0.452 0.391 8.940 1.00 94.88 95 TRP A C 1
ATOM 775 O O . TRP A 1 95 ? -0.650 0.590 9.465 1.00 94.88 95 TRP A O 1
ATOM 785 N N . PRO A 1 96 ? 0.815 0.991 7.792 1.00 95.88 96 PRO A N 1
ATOM 786 C CA . PRO A 1 96 ? -0.100 1.803 7.009 1.00 95.88 96 PRO A CA 1
ATOM 787 C C . PRO A 1 96 ? -0.968 0.924 6.100 1.00 95.88 96 PRO A C 1
ATOM 789 O O . PRO A 1 96 ? -0.493 -0.046 5.509 1.00 95.88 96 PRO A O 1
ATOM 792 N N . PHE A 1 97 ? -2.227 1.313 5.944 1.00 95.88 97 PHE A N 1
ATOM 793 C CA . PHE A 1 97 ? -3.186 0.663 5.058 1.00 95.88 97 PHE A CA 1
ATOM 794 C C . PHE A 1 97 ? -4.078 1.700 4.375 1.00 95.88 97 PHE A C 1
ATOM 796 O O . PHE A 1 97 ? -4.202 2.842 4.825 1.00 95.88 97 PHE A O 1
ATOM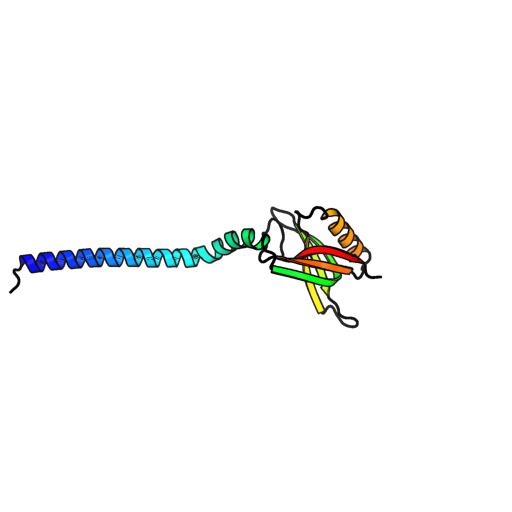 803 N N . SER A 1 98 ? -4.749 1.279 3.311 1.00 95.88 98 SER A N 1
ATOM 804 C CA . SER A 1 98 ? -5.715 2.088 2.576 1.00 95.88 98 SER A CA 1
ATOM 805 C C . SER A 1 98 ? -7.080 1.396 2.557 1.00 95.88 98 SER A C 1
ATOM 807 O O . SER A 1 98 ? -7.181 0.168 2.608 1.00 95.88 98 SER A O 1
ATOM 809 N N . VAL A 1 99 ? -8.155 2.177 2.483 1.00 95.06 99 VAL A N 1
ATOM 810 C CA . VAL A 1 99 ? -9.500 1.648 2.214 1.00 95.06 99 VAL A CA 1
ATOM 811 C C . VAL A 1 99 ? -9.792 1.854 0.736 1.00 95.06 99 VAL A C 1
ATOM 813 O O . VAL A 1 99 ? -9.689 2.975 0.242 1.00 95.06 99 VAL A O 1
ATOM 816 N N . ASP A 1 100 ? -10.135 0.776 0.031 1.00 90.94 100 ASP A N 1
ATOM 817 C CA . ASP A 1 100 ? -10.411 0.853 -1.401 1.00 90.94 100 ASP A CA 1
ATOM 818 C C . ASP A 1 100 ? -11.736 1.571 -1.665 1.00 90.94 100 ASP A C 1
ATOM 820 O O . ASP A 1 100 ? -12.793 1.175 -1.164 1.00 90.94 100 ASP A O 1
ATOM 824 N N . ASP A 1 101 ? -11.689 2.593 -2.515 1.00 84.69 101 ASP A N 1
ATOM 825 C CA . ASP A 1 101 ? -12.871 3.327 -2.951 1.00 84.69 101 ASP A CA 1
ATOM 826 C C . ASP A 1 101 ? -13.841 2.470 -3.772 1.00 84.69 101 ASP A C 1
ATOM 828 O O . ASP A 1 101 ? -15.028 2.787 -3.847 1.00 84.69 101 ASP A O 1
ATOM 832 N N . GLN A 1 102 ? -13.349 1.377 -4.359 1.00 84.00 102 GLN A N 1
ATOM 833 C CA . GLN A 1 102 ? -14.147 0.462 -5.171 1.00 84.00 102 GLN A CA 1
ATOM 834 C C . GLN A 1 102 ? -14.875 -0.614 -4.357 1.00 84.00 102 GLN A C 1
ATOM 836 O O . GLN A 1 102 ? -15.721 -1.315 -4.916 1.00 84.00 102 GLN A O 1
ATOM 841 N N . TYR A 1 103 ? -14.570 -0.775 -3.064 1.00 85.06 103 TYR A N 1
ATOM 842 C CA . TYR A 1 103 ? -15.242 -1.794 -2.267 1.00 85.06 103 TYR A CA 1
ATOM 843 C C . TYR A 1 103 ? -16.682 -1.387 -1.924 1.00 85.06 103 TYR A C 1
ATOM 845 O O . TYR A 1 103 ? -16.910 -0.295 -1.397 1.00 85.06 103 TYR A O 1
ATOM 853 N N . PRO A 1 104 ? -17.672 -2.272 -2.153 1.00 85.69 104 PRO A N 1
ATOM 854 C CA . PRO A 1 104 ? -19.081 -1.954 -1.914 1.00 85.69 104 PRO A CA 1
ATOM 855 C C . PRO A 1 104 ? -19.384 -1.702 -0.430 1.00 85.69 104 PRO A C 1
ATOM 857 O O . PRO A 1 104 ? -20.334 -1.002 -0.099 1.00 85.69 104 PRO A O 1
ATOM 860 N N . ASN A 1 105 ? -18.567 -2.251 0.472 1.00 90.44 105 ASN A N 1
ATOM 861 C CA . ASN A 1 105 ? -18.673 -2.104 1.921 1.00 90.44 105 ASN A CA 1
ATOM 862 C C . ASN A 1 105 ? -17.754 -1.010 2.498 1.00 90.44 105 ASN A C 1
ATOM 864 O O . ASN A 1 105 ? -17.584 -0.953 3.717 1.00 90.44 105 ASN A O 1
ATOM 868 N N . LYS A 1 106 ? -17.179 -0.127 1.669 1.00 92.19 106 LYS A N 1
ATOM 869 C CA . LYS A 1 106 ? -16.259 0.942 2.100 1.00 92.19 106 LYS A CA 1
ATOM 870 C C . LYS A 1 106 ? -16.779 1.732 3.303 1.00 92.19 106 LYS A C 1
ATOM 872 O O . LYS A 1 106 ? -16.045 1.953 4.260 1.00 92.19 106 LYS A O 1
ATOM 877 N N . GLN A 1 107 ? -18.031 2.180 3.264 1.00 92.56 107 GLN A N 1
ATOM 878 C CA . GLN A 1 107 ? -18.618 3.020 4.314 1.00 92.56 107 GLN A CA 1
ATOM 879 C C . GLN A 1 107 ? -18.710 2.262 5.640 1.00 92.56 107 GLN A C 1
ATOM 881 O O . GLN A 1 107 ? -18.428 2.833 6.691 1.00 92.56 107 GLN A O 1
ATOM 886 N N . VAL A 1 108 ? -19.027 0.965 5.577 1.00 94.56 108 VAL A N 1
ATOM 887 C CA . VAL A 1 108 ? -19.044 0.079 6.745 1.00 94.56 108 VAL A CA 1
ATOM 888 C C . VAL A 1 108 ? -17.635 -0.042 7.320 1.00 94.56 108 VAL A C 1
ATOM 890 O O . VAL A 1 108 ? -17.449 0.227 8.503 1.00 94.56 108 VAL A O 1
ATOM 893 N N . ILE A 1 109 ? -16.634 -0.326 6.482 1.00 95.56 109 ILE A N 1
ATOM 894 C CA . ILE A 1 109 ? -15.227 -0.410 6.901 1.00 95.56 109 ILE A CA 1
ATOM 895 C C . ILE A 1 109 ? -14.781 0.893 7.575 1.00 95.56 109 ILE A C 1
ATOM 897 O O . ILE A 1 109 ? -14.235 0.860 8.672 1.00 95.56 109 ILE A O 1
ATOM 901 N N . ILE A 1 110 ? -15.048 2.050 6.960 1.00 95.75 110 ILE A N 1
ATOM 902 C CA . ILE A 1 110 ? -14.677 3.359 7.519 1.00 95.75 110 ILE A CA 1
ATOM 903 C C . ILE A 1 110 ? -15.346 3.579 8.876 1.00 95.75 110 ILE A C 1
ATOM 905 O O . ILE A 1 110 ? -14.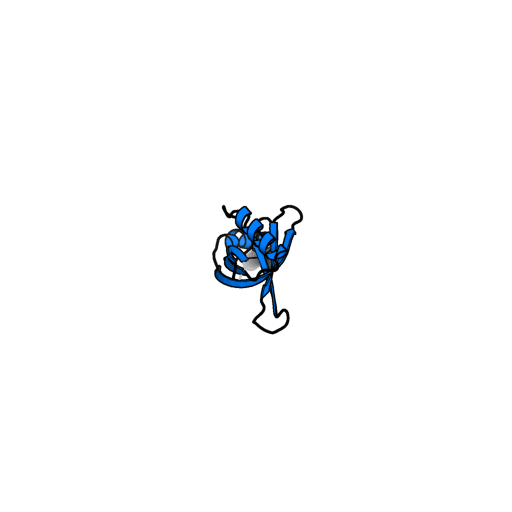673 3.990 9.816 1.00 95.75 110 ILE A O 1
ATOM 909 N N . SER A 1 111 ? -16.642 3.274 9.002 1.00 96.06 111 SER A N 1
ATOM 910 C CA . SER A 1 111 ? -17.356 3.416 10.276 1.00 96.06 111 SER A CA 1
ATOM 911 C C . SER A 1 111 ? -16.790 2.506 11.371 1.00 96.06 111 SER A C 1
ATOM 913 O O . SER A 1 111 ? -16.603 2.958 12.496 1.00 96.06 111 SER A O 1
ATOM 915 N N . GLN A 1 112 ? -16.428 1.264 11.037 1.00 96.06 112 GLN A N 1
ATOM 916 C CA . GLN A 1 112 ? -15.808 0.321 11.969 1.00 96.06 112 GLN A CA 1
ATOM 917 C C . GLN A 1 112 ? -14.401 0.764 12.386 1.00 96.06 112 GLN A C 1
ATOM 919 O O . GLN A 1 112 ? -14.055 0.664 13.559 1.00 96.06 112 GLN A O 1
ATOM 924 N N . LEU A 1 113 ? -13.598 1.290 11.455 1.00 96.12 113 LEU A N 1
ATOM 925 C CA . LEU A 1 113 ? -12.280 1.854 11.763 1.00 96.12 113 LEU A CA 1
ATOM 926 C C . LEU A 1 113 ? -12.388 3.091 12.651 1.00 96.12 113 LEU A C 1
ATOM 928 O O . LEU A 1 113 ? -11.599 3.232 13.579 1.00 96.12 113 LEU A O 1
ATOM 932 N N . GLN A 1 114 ? -13.351 3.973 12.372 1.00 96.31 114 GLN A N 1
ATOM 933 C CA . GLN A 1 114 ? -13.593 5.162 13.183 1.00 96.31 114 GLN A CA 1
ATOM 934 C C . GLN A 1 114 ? -14.021 4.767 14.596 1.00 96.31 114 GLN A C 1
ATOM 936 O O . GLN A 1 114 ? -13.437 5.242 15.561 1.00 96.31 114 GLN A O 1
ATOM 941 N N . GLN A 1 115 ? -14.954 3.821 14.721 1.00 96.19 115 GLN A N 1
ATOM 942 C CA . GLN A 1 115 ? -15.359 3.284 16.015 1.00 96.19 115 GLN A CA 1
ATOM 943 C C . GLN A 1 115 ? -14.174 2.664 16.771 1.00 96.19 115 GLN A C 1
ATOM 945 O O . GLN A 1 115 ? -13.989 2.931 17.955 1.00 96.19 115 GLN A O 1
ATOM 950 N N . ALA A 1 116 ? -13.350 1.857 16.098 1.00 94.75 116 ALA A N 1
ATOM 951 C CA . ALA A 1 116 ? -12.173 1.248 16.710 1.00 94.75 116 ALA A CA 1
ATOM 952 C C . ALA A 1 116 ? -11.145 2.290 17.177 1.00 94.75 116 ALA A C 1
ATOM 954 O O . ALA A 1 116 ? -10.527 2.098 18.223 1.00 94.75 116 ALA A O 1
ATOM 955 N N . LEU A 1 117 ? -10.980 3.379 16.419 1.00 94.88 117 LEU A N 1
ATOM 956 C CA . LEU A 1 117 ? -10.116 4.504 16.767 1.00 94.88 117 LEU A CA 1
ATOM 957 C C . LEU A 1 117 ? -10.651 5.269 17.986 1.00 94.88 117 LEU A C 1
ATOM 959 O O . LEU A 1 117 ? -9.889 5.532 18.913 1.00 94.88 117 LEU A O 1
ATOM 963 N N . ASP A 1 118 ? -11.945 5.591 17.999 1.00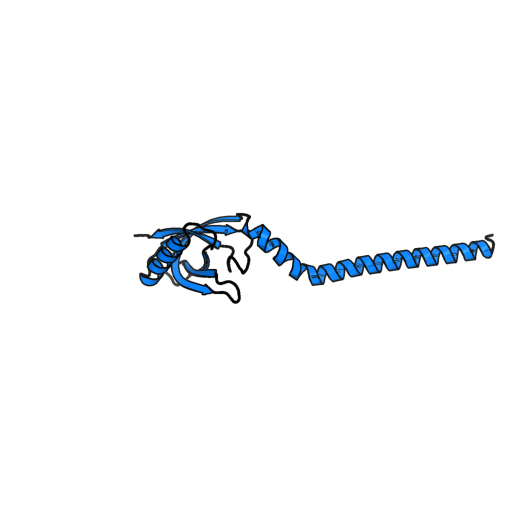 95.38 118 ASP A N 1
ATOM 964 C CA . ASP A 1 118 ? -12.588 6.370 19.064 1.00 95.38 118 ASP A CA 1
ATOM 965 C C . ASP A 1 118 ? -12.627 5.598 20.391 1.00 95.38 118 ASP A C 1
ATOM 967 O O . ASP A 1 118 ? -12.417 6.163 21.463 1.00 95.38 118 ASP A O 1
ATOM 971 N N . GLU A 1 119 ? -12.871 4.288 20.322 1.00 93.50 119 GLU A N 1
ATOM 972 C CA . GLU A 1 119 ? -12.953 3.409 21.491 1.00 93.50 119 GLU A CA 1
ATOM 973 C C . GLU A 1 119 ? -11.589 2.815 21.891 1.00 93.50 119 GLU A C 1
ATOM 975 O O . GLU A 1 119 ? -11.489 2.160 22.929 1.00 93.50 119 GLU A O 1
ATOM 980 N N . GLY A 1 120 ? -10.543 3.001 21.076 1.00 90.75 120 GLY A N 1
ATOM 981 C CA . GLY A 1 120 ? -9.215 2.423 21.303 1.00 90.75 120 GLY A CA 1
ATOM 982 C C . GLY A 1 120 ? -9.209 0.890 21.336 1.00 90.75 120 GLY A C 1
ATOM 983 O O . GLY A 1 120 ? -8.436 0.287 22.082 1.00 90.75 120 GLY A O 1
ATOM 984 N N . LYS A 1 121 ? -10.100 0.241 20.575 1.00 90.81 121 LYS A N 1
ATOM 985 C CA . LYS A 1 121 ? -10.278 -1.217 20.613 1.00 90.81 121 LYS A CA 1
ATOM 986 C C . LYS A 1 121 ? -9.212 -1.959 19.818 1.00 90.81 121 LYS A C 1
ATOM 988 O O . LYS A 1 121 ? -8.774 -1.526 18.751 1.00 90.81 121 LYS A O 1
ATOM 993 N N . LEU A 1 122 ? -8.866 -3.146 20.313 1.00 91.88 122 LEU A N 1
ATOM 994 C CA . LEU A 1 122 ? -8.074 -4.111 19.563 1.00 91.88 122 LEU A CA 1
ATOM 995 C C . LEU A 1 122 ? -8.954 -4.749 18.481 1.00 91.88 122 LEU A C 1
ATOM 997 O O . LEU A 1 122 ? -10.003 -5.327 18.772 1.00 91.88 122 LEU A O 1
ATOM 1001 N N . ILE A 1 123 ? -8.518 -4.652 17.230 1.00 94.81 123 ILE A N 1
ATOM 1002 C CA . ILE A 1 123 ? -9.233 -5.215 16.087 1.00 94.81 123 ILE A CA 1
ATOM 1003 C C . ILE A 1 123 ? -8.331 -6.148 15.291 1.00 94.81 123 ILE A C 1
ATOM 1005 O O . ILE A 1 123 ? -7.108 -5.984 15.240 1.00 94.81 123 ILE A O 1
ATOM 1009 N N . LYS A 1 124 ? -8.955 -7.124 14.639 1.00 95.25 124 LYS A N 1
ATOM 1010 C CA . LYS A 1 124 ? -8.336 -7.926 13.591 1.00 95.25 124 LYS A CA 1
ATOM 1011 C C . LYS A 1 124 ? -8.810 -7.411 12.237 1.00 95.25 124 LYS A C 1
ATOM 1013 O O . LYS A 1 124 ? -10.004 -7.238 12.014 1.00 95.25 124 LYS A O 1
ATOM 1018 N N . ILE A 1 125 ? -7.866 -7.167 11.342 1.00 95.44 125 ILE A N 1
ATOM 1019 C CA . ILE A 1 125 ? -8.107 -6.676 9.989 1.00 95.44 125 ILE A CA 1
ATOM 1020 C C . ILE A 1 125 ? -7.701 -7.768 9.007 1.00 95.44 125 ILE A C 1
ATOM 1022 O O . ILE A 1 125 ? -6.551 -8.212 9.031 1.00 95.44 125 ILE A O 1
ATOM 1026 N N . GLN A 1 126 ? -8.617 -8.152 8.119 1.00 96.12 126 GLN A N 1
ATOM 1027 C CA . GLN A 1 126 ? -8.279 -8.925 6.925 1.00 96.12 126 GLN A CA 1
ATOM 1028 C C . GLN A 1 126 ? -7.943 -7.954 5.796 1.00 96.12 126 GLN A C 1
ATOM 1030 O O . GLN A 1 126 ? -8.712 -7.026 5.514 1.00 96.12 126 GLN A O 1
ATOM 1035 N N . TYR A 1 127 ? -6.802 -8.160 5.147 1.00 95.62 127 TYR A N 1
ATOM 1036 C CA . TYR A 1 127 ? -6.316 -7.293 4.084 1.00 95.62 127 TYR A CA 1
ATOM 1037 C C . TYR A 1 127 ? -5.932 -8.083 2.835 1.00 95.62 127 TYR A C 1
ATOM 1039 O O . TYR A 1 127 ? -5.566 -9.254 2.896 1.00 95.62 127 TYR A O 1
ATOM 1047 N N . GLU A 1 128 ? -5.970 -7.389 1.705 1.00 95.31 128 GLU A N 1
ATOM 1048 C CA . GLU A 1 128 ? -5.429 -7.842 0.430 1.00 95.31 128 GLU A CA 1
ATOM 1049 C C . GLU A 1 128 ? -4.286 -6.904 0.031 1.00 95.31 128 GLU A C 1
ATOM 1051 O O . GLU A 1 128 ? -4.450 -5.685 -0.042 1.00 95.31 128 GLU A O 1
ATOM 1056 N N . GLU A 1 129 ? -3.106 -7.464 -0.194 1.00 94.81 129 GLU A N 1
ATOM 1057 C CA . GLU A 1 129 ? -1.953 -6.781 -0.762 1.00 94.81 129 GLU A CA 1
ATOM 1058 C C . GLU A 1 129 ? -1.968 -6.935 -2.279 1.00 94.81 129 GLU A C 1
ATOM 1060 O O . GLU A 1 129 ? -2.014 -8.044 -2.817 1.00 94.81 129 GLU A O 1
ATOM 1065 N N . ARG A 1 130 ? -1.904 -5.812 -2.987 1.00 92.69 130 ARG A N 1
ATOM 1066 C CA . ARG A 1 130 ? -1.842 -5.791 -4.449 1.00 92.69 130 ARG A CA 1
ATOM 1067 C C . ARG A 1 130 ? -0.431 -5.500 -4.937 1.00 92.69 130 ARG A C 1
ATOM 1069 O O . ARG A 1 130 ? 0.341 -4.810 -4.274 1.00 92.69 130 ARG A O 1
ATOM 1076 N N . ALA A 1 131 ? -0.097 -5.992 -6.127 1.00 90.31 131 ALA A N 1
ATOM 1077 C CA . ALA A 1 131 ? 1.251 -5.874 -6.698 1.00 90.31 131 ALA A CA 1
ATOM 1078 C C . ALA A 1 131 ? 1.668 -4.421 -7.022 1.00 90.31 131 ALA A C 1
ATOM 1080 O O . ALA A 1 131 ? 2.827 -4.154 -7.344 1.00 90.31 131 ALA A O 1
ATOM 1081 N N . GLY A 1 132 ? 0.731 -3.476 -6.954 1.00 86.94 132 GLY A N 1
ATOM 1082 C CA . GLY A 1 132 ? 0.978 -2.048 -7.080 1.00 86.94 132 GLY A CA 1
ATOM 1083 C C . GLY A 1 132 ? -0.175 -1.224 -6.513 1.00 86.94 132 GLY A C 1
ATOM 1084 O O . GLY A 1 132 ? -1.227 -1.753 -6.155 1.00 86.94 132 GLY A O 1
ATOM 1085 N N . TYR A 1 133 ? 0.026 0.088 -6.465 1.00 86.50 133 TYR A N 1
ATOM 1086 C CA . TYR A 1 133 ? -0.981 1.061 -6.056 1.00 86.50 133 TYR A CA 1
ATOM 1087 C C . TYR A 1 133 ? -0.957 2.272 -6.990 1.00 86.50 133 TYR A C 1
ATOM 1089 O O . TYR A 1 133 ? 0.021 2.508 -7.705 1.00 86.50 133 TYR A O 1
ATOM 1097 N N . VAL A 1 134 ? -2.046 3.040 -6.993 1.00 87.56 134 VAL A N 1
ATOM 1098 C CA . VAL A 1 134 ? -2.185 4.248 -7.815 1.00 87.56 134 VAL A CA 1
ATOM 1099 C C . VAL A 1 134 ? -2.686 5.417 -6.967 1.00 87.56 134 VAL A C 1
ATOM 1101 O O . VAL A 1 134 ? -3.620 5.220 -6.188 1.00 87.56 134 VAL A O 1
ATOM 1104 N N . PRO A 1 135 ? -2.150 6.644 -7.139 1.00 84.94 135 PRO A N 1
ATOM 1105 C CA . PRO A 1 135 ? -2.444 7.774 -6.249 1.00 84.94 135 PRO A CA 1
ATOM 1106 C C . PRO A 1 135 ? -3.918 8.186 -6.147 1.00 84.94 135 PRO A C 1
ATOM 1108 O O . PRO A 1 135 ? -4.292 8.863 -5.196 1.00 84.94 135 PRO A O 1
ATOM 1111 N N . TRP A 1 136 ? -4.750 7.824 -7.127 1.00 85.31 136 TRP A N 1
ATOM 1112 C CA . TRP A 1 136 ? -6.187 8.114 -7.119 1.00 85.31 136 TRP A CA 1
ATOM 1113 C C . TRP A 1 136 ? -7.044 7.051 -6.423 1.00 85.31 136 TRP A C 1
ATOM 1115 O O . TRP A 1 136 ? -8.228 7.291 -6.216 1.00 85.31 136 TRP A O 1
ATOM 1125 N N . ARG A 1 137 ? -6.473 5.891 -6.074 1.00 87.81 137 ARG A N 1
ATOM 1126 C CA . ARG A 1 137 ? -7.178 4.781 -5.409 1.00 87.81 137 ARG A CA 1
ATOM 1127 C C . ARG A 1 137 ? -6.627 4.504 -4.015 1.00 87.81 137 ARG A C 1
ATOM 1129 O O . ARG A 1 137 ? -7.405 4.214 -3.115 1.00 87.81 137 ARG A O 1
ATOM 1136 N N . SER A 1 138 ? -5.311 4.607 -3.830 1.00 90.69 138 SER A N 1
ATOM 1137 C CA . SER A 1 138 ? -4.663 4.390 -2.536 1.00 90.69 138 SER A CA 1
ATOM 1138 C C . SER A 1 138 ? -3.256 4.978 -2.465 1.00 90.69 138 SER A C 1
ATOM 1140 O O . SER A 1 138 ? -2.593 5.219 -3.477 1.00 90.69 138 SER A O 1
ATOM 1142 N N . LYS A 1 139 ? -2.765 5.169 -1.237 1.00 90.38 139 LYS A N 1
ATOM 1143 C CA . LYS A 1 139 ? -1.358 5.481 -0.960 1.00 90.38 139 LYS A CA 1
ATOM 1144 C C . LYS A 1 139 ? -0.516 4.236 -0.660 1.00 90.38 139 LYS A C 1
ATOM 1146 O O . LYS A 1 139 ? 0.710 4.317 -0.690 1.00 90.38 139 LYS A O 1
ATOM 1151 N N . THR A 1 140 ? -1.158 3.109 -0.362 1.00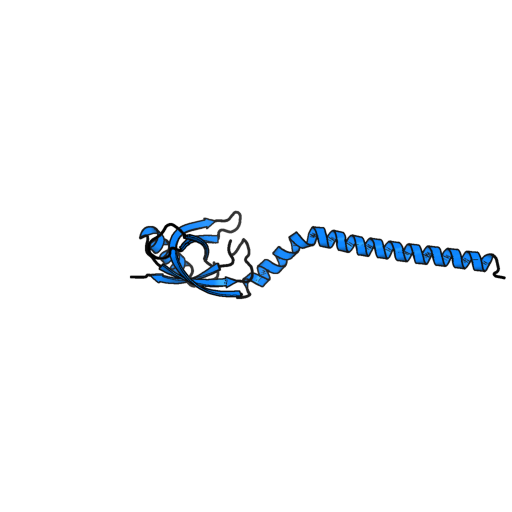 92.50 140 THR A N 1
ATOM 1152 C CA . THR A 1 140 ? -0.500 1.834 -0.061 1.00 92.50 140 THR A CA 1
ATOM 1153 C C . THR A 1 140 ? -1.035 0.707 -0.943 1.00 92.50 140 THR A C 1
ATOM 1155 O O . THR A 1 140 ? -2.117 0.813 -1.526 1.00 92.50 140 THR A O 1
ATOM 1158 N N . SER A 1 141 ? -0.279 -0.389 -1.021 1.00 92.56 141 SER A N 1
ATOM 1159 C CA . SER A 1 141 ? -0.717 -1.635 -1.663 1.00 92.56 141 SER A CA 1
ATOM 1160 C C . SER A 1 141 ? -1.663 -2.474 -0.800 1.00 92.56 141 SER A C 1
ATOM 1162 O O . SER A 1 141 ? -2.167 -3.485 -1.281 1.00 92.56 141 SER A O 1
ATOM 1164 N N . TYR A 1 142 ? -1.882 -2.097 0.463 1.00 95.19 142 TYR A N 1
ATOM 1165 C CA . TYR A 1 142 ? -2.667 -2.867 1.421 1.00 95.19 142 TYR A CA 1
ATOM 1166 C C . TYR A 1 142 ? -4.091 -2.330 1.509 1.00 95.19 142 TYR A C 1
ATOM 1168 O O . TYR A 1 142 ? -4.312 -1.223 1.999 1.00 95.19 142 TYR A O 1
ATOM 1176 N N . PHE A 1 143 ? -5.056 -3.136 1.080 1.00 95.38 143 PHE A N 1
ATOM 1177 C CA . PHE A 1 143 ? -6.469 -2.784 1.088 1.00 95.38 143 PHE A CA 1
ATOM 1178 C C . PHE A 1 143 ? -7.225 -3.582 2.140 1.00 95.38 143 PHE A C 1
ATOM 1180 O O . PHE A 1 143 ? -7.158 -4.810 2.161 1.00 95.38 143 PHE A O 1
ATOM 1187 N N . ILE A 1 144 ? -7.976 -2.892 2.997 1.00 95.81 144 ILE A N 1
ATOM 1188 C CA . ILE A 1 144 ? -8.814 -3.552 4.004 1.00 95.81 144 ILE A CA 1
ATOM 1189 C C . ILE A 1 144 ? -10.032 -4.196 3.350 1.00 95.81 144 ILE A C 1
ATOM 1191 O O . ILE A 1 144 ? -10.770 -3.536 2.622 1.00 95.81 144 ILE A O 1
ATOM 1195 N N . LYS A 1 145 ? -10.262 -5.470 3.674 1.00 94.56 145 LYS A N 1
ATOM 1196 C CA . LYS A 1 145 ? -11.410 -6.256 3.217 1.00 94.56 145 LYS A CA 1
ATOM 1197 C C . LYS A 1 145 ? -12.495 -6.365 4.285 1.00 94.56 145 LYS A C 1
ATOM 1199 O O . LYS A 1 145 ? -13.677 -6.181 3.991 1.00 94.56 145 LYS A O 1
ATOM 1204 N N . SER A 1 146 ? -12.097 -6.671 5.519 1.00 94.19 146 SER A N 1
ATOM 1205 C CA . SER A 1 146 ? -13.013 -6.857 6.645 1.00 94.19 146 SER A CA 1
ATOM 1206 C C . SER A 1 146 ? -12.339 -6.531 7.980 1.00 94.19 146 SER A C 1
ATOM 1208 O O . SER A 1 146 ? -11.108 -6.500 8.086 1.00 94.19 146 SER A O 1
ATOM 1210 N N . ILE A 1 147 ? -13.167 -6.256 8.989 1.00 95.88 147 ILE A N 1
ATOM 1211 C CA . ILE A 1 147 ? -12.741 -5.919 10.346 1.00 95.88 147 ILE A CA 1
ATOM 1212 C C . ILE A 1 147 ? -13.543 -6.761 11.333 1.00 95.88 147 ILE A C 1
ATOM 1214 O O . ILE A 1 147 ? -14.770 -6.833 11.255 1.00 95.88 147 ILE A O 1
ATOM 1218 N N . GLU A 1 148 ? -12.837 -7.354 12.286 1.00 95.50 148 GLU A N 1
ATOM 1219 C CA . GLU A 1 148 ? -13.390 -8.101 13.407 1.00 95.50 148 GLU A CA 1
ATOM 1220 C C . GLU A 1 148 ? -12.973 -7.416 14.716 1.00 95.50 148 GLU A C 1
ATOM 1222 O O . GLU A 1 148 ? -11.785 -7.216 14.984 1.00 95.50 148 GLU A O 1
ATOM 1227 N N . PHE A 1 149 ? -13.956 -7.051 15.541 1.00 93.88 149 PHE A N 1
ATOM 1228 C CA . PHE A 1 149 ? -13.699 -6.535 16.883 1.00 93.88 149 PHE A CA 1
ATOM 1229 C C . PHE A 1 149 ? -13.363 -7.692 17.816 1.00 93.88 149 PHE A C 1
ATOM 1231 O O . PHE A 1 149 ? -14.168 -8.609 17.986 1.00 93.88 149 PHE A O 1
ATOM 1238 N N . LEU A 1 150 ? -12.188 -7.629 18.439 1.00 90.06 150 LEU A N 1
ATOM 1239 C CA . LEU A 1 150 ? -11.804 -8.598 19.454 1.00 90.06 150 LEU A CA 1
ATOM 1240 C C . LEU A 1 150 ? -12.449 -8.191 20.787 1.00 90.06 150 LEU A C 1
ATOM 1242 O O . LEU A 1 150 ? -12.514 -7.004 21.116 1.00 90.06 150 LEU A O 1
ATOM 1246 N N . ARG A 1 151 ? -13.003 -9.179 21.495 1.00 76.25 151 ARG A N 1
ATOM 1247 C CA . ARG A 1 151 ? -13.605 -9.003 22.824 1.00 76.25 151 ARG A CA 1
ATOM 1248 C C . ARG A 1 151 ? -12.551 -8.956 23.917 1.00 76.25 151 ARG A C 1
ATOM 1250 O O . ARG A 1 151 ? -11.526 -9.655 23.763 1.00 76.25 151 ARG A O 1
#

Sequence (151 aa):
MLTEEEKQKRREEYKEKNKKTERKLVFILGFFIVALIAGPYILPFIWGPVGVNILYSDGERVGMVIKLSQKGLIWKTWEGEMVLSQQGFAVTYVWPFSVDDQYPNKQVIISQLQQALDEGKLIKIQYEERAGYVPWRSKTSYFIKSIEFLR

Radius of gyration: 28.89 Å; chains: 1; bounding box: 66×29×88 Å

Secondary structure (DSSP, 8-state):
---HHHHHHHHHHHHHHHHHHHHHHHHHHHHHHHHHHHHHHHHHHHHHHHHTTSEEEEEEEEEEEEEEEEE-SSS-EEEEEEEE--TTSS--EEEEEEE-TT-TTHHHHHHHHHHHHHHT-EEEEEEEEES---TTT-SSSEEEEEEEE--